Protein AF-A0A914E0F1-F1 (afdb_monomer_lite)

Structure (mmCIF, N/CA/C/O backbone):
data_AF-A0A914E0F1-F1
#
_entry.id   AF-A0A914E0F1-F1
#
loop_
_atom_site.group_PDB
_atom_site.id
_atom_site.type_symbol
_atom_site.label_atom_id
_atom_site.label_alt_id
_atom_site.label_comp_id
_atom_site.label_asym_id
_atom_site.label_entity_id
_atom_site.label_seq_id
_atom_site.pdbx_PDB_ins_code
_atom_site.Cartn_x
_atom_site.Cartn_y
_atom_site.Cartn_z
_atom_site.occupancy
_atom_site.B_iso_or_equiv
_atom_site.auth_seq_id
_atom_site.auth_comp_id
_atom_site.auth_asym_id
_atom_site.auth_atom_id
_atom_site.pdbx_PDB_model_num
ATOM 1 N N . MET A 1 1 ? 21.955 -48.721 -7.964 1.00 49.38 1 MET A N 1
ATOM 2 C CA . MET A 1 1 ? 22.045 -47.583 -7.026 1.00 49.38 1 MET A CA 1
ATOM 3 C C . MET A 1 1 ? 21.190 -46.463 -7.587 1.00 49.38 1 MET A C 1
ATOM 5 O O . MET A 1 1 ? 21.605 -45.785 -8.516 1.00 49.38 1 MET A O 1
ATOM 9 N N . SER A 1 2 ? 19.949 -46.367 -7.118 1.00 47.59 2 SER A N 1
ATOM 10 C CA . SER A 1 2 ? 18.979 -45.385 -7.600 1.00 47.59 2 SER A CA 1
ATOM 11 C C . SER A 1 2 ? 19.226 -44.075 -6.861 1.00 47.59 2 SER A C 1
ATOM 13 O O . SER A 1 2 ? 18.830 -43.936 -5.708 1.00 47.59 2 SER A O 1
ATOM 15 N N . PHE A 1 3 ? 19.929 -43.136 -7.493 1.00 50.47 3 PHE A N 1
ATOM 16 C CA . PHE A 1 3 ? 20.061 -41.780 -6.969 1.00 50.47 3 PHE A CA 1
ATOM 17 C C . PHE A 1 3 ? 18.719 -41.071 -7.159 1.00 50.47 3 PHE A C 1
ATOM 19 O O . PHE A 1 3 ? 18.432 -40.507 -8.213 1.00 50.47 3 PHE A O 1
ATOM 26 N N . SER A 1 4 ? 17.866 -41.154 -6.142 1.00 50.50 4 SER A N 1
ATOM 27 C CA . SER A 1 4 ? 16.683 -40.315 -5.981 1.00 50.50 4 SER A CA 1
ATOM 28 C C . SER A 1 4 ? 17.129 -38.853 -5.923 1.00 50.50 4 SER A C 1
ATOM 30 O O . SER A 1 4 ? 17.480 -38.331 -4.868 1.00 50.50 4 SER A O 1
ATOM 32 N N . SER A 1 5 ? 17.174 -38.215 -7.093 1.00 48.50 5 SER A N 1
ATOM 33 C CA . SER A 1 5 ? 17.550 -36.816 -7.276 1.00 48.50 5 SER A CA 1
ATOM 34 C C . SER A 1 5 ? 16.386 -35.926 -6.839 1.00 48.50 5 SER A C 1
ATOM 36 O O . SER A 1 5 ? 15.587 -35.443 -7.637 1.00 48.50 5 SER A O 1
ATOM 38 N N . SER A 1 6 ? 16.253 -35.751 -5.528 1.00 53.97 6 SER A N 1
ATOM 39 C CA . SER A 1 6 ? 15.213 -34.956 -4.866 1.00 53.97 6 SER A CA 1
ATOM 40 C C . SER A 1 6 ? 15.438 -33.435 -4.953 1.00 53.97 6 SER A C 1
ATOM 42 O O . SER A 1 6 ? 14.813 -32.682 -4.213 1.00 53.97 6 SER A O 1
ATOM 44 N N . TYR A 1 7 ? 16.301 -32.954 -5.855 1.00 53.06 7 TYR A N 1
ATOM 45 C CA . TYR A 1 7 ? 16.659 -31.530 -5.977 1.00 53.06 7 TYR A CA 1
ATOM 46 C C . TYR A 1 7 ? 15.995 -30.803 -7.160 1.00 53.06 7 TYR A C 1
ATOM 48 O O . TYR A 1 7 ? 16.381 -29.685 -7.491 1.00 53.06 7 TYR A O 1
ATOM 56 N N . ALA A 1 8 ? 14.988 -31.392 -7.810 1.00 54.00 8 ALA A N 1
ATOM 57 C CA . ALA A 1 8 ? 14.410 -30.840 -9.041 1.00 54.00 8 ALA A CA 1
ATOM 58 C C . ALA A 1 8 ? 13.395 -29.689 -8.849 1.00 54.00 8 ALA A C 1
ATOM 60 O O . ALA A 1 8 ? 12.747 -29.297 -9.814 1.00 54.00 8 ALA A O 1
ATOM 61 N N . ASN A 1 9 ? 13.214 -29.143 -7.640 1.00 56.94 9 ASN A N 1
ATOM 62 C CA . ASN A 1 9 ? 12.157 -28.149 -7.396 1.00 56.94 9 ASN A CA 1
ATOM 63 C C . ASN A 1 9 ? 12.528 -27.056 -6.379 1.00 56.94 9 ASN A C 1
ATOM 65 O O . ASN A 1 9 ? 11.713 -26.664 -5.546 1.00 56.94 9 ASN A O 1
ATOM 69 N N . LEU A 1 10 ? 13.760 -26.535 -6.432 1.00 56.44 10 LEU A N 1
ATOM 70 C CA . LEU A 1 10 ? 14.022 -25.247 -5.786 1.00 56.44 10 LEU A CA 1
ATOM 71 C C . LEU A 1 10 ? 13.407 -24.132 -6.646 1.00 56.44 10 LEU A C 1
ATOM 73 O O . LEU A 1 10 ? 13.763 -24.040 -7.825 1.00 56.44 10 LEU A O 1
ATOM 77 N N . PRO A 1 11 ? 12.539 -23.264 -6.093 1.00 58.12 11 PRO A N 1
ATOM 78 C CA . PRO A 1 11 ? 12.094 -22.071 -6.796 1.00 58.12 11 PRO A CA 1
ATOM 79 C C . PRO A 1 11 ? 13.323 -21.200 -7.056 1.00 58.12 11 PRO A C 1
ATOM 81 O O . PRO A 1 11 ? 13.878 -20.578 -6.152 1.00 58.12 11 PRO A O 1
ATOM 84 N N . GLN A 1 12 ? 13.800 -21.209 -8.298 1.00 65.62 12 GLN A N 1
ATOM 85 C CA . GLN A 1 12 ? 14.943 -20.406 -8.691 1.00 65.62 12 GLN A CA 1
ATOM 86 C C . GLN A 1 12 ? 14.479 -18.949 -8.797 1.00 65.62 12 GLN A C 1
ATOM 88 O O . GLN A 1 12 ? 13.887 -18.551 -9.801 1.00 65.62 12 GLN A O 1
ATOM 93 N N . SER A 1 13 ? 14.713 -18.153 -7.755 1.00 72.44 13 SER A N 1
ATOM 94 C CA . SER A 1 13 ? 14.487 -16.709 -7.793 1.00 72.44 13 SER A CA 1
ATOM 95 C C . SER A 1 13 ? 15.691 -15.990 -8.411 1.00 72.44 13 SER A C 1
ATOM 97 O O . SER A 1 13 ? 16.841 -16.398 -8.232 1.00 72.44 13 SER A O 1
ATOM 99 N N . VAL A 1 14 ? 15.429 -14.946 -9.200 1.00 76.25 14 VAL A N 1
ATOM 100 C CA . VAL A 1 14 ? 16.475 -14.123 -9.852 1.00 76.25 14 VAL A CA 1
ATOM 101 C C . VAL A 1 14 ? 16.935 -12.993 -8.931 1.00 76.25 14 VAL A C 1
ATOM 103 O O . VAL A 1 14 ? 18.085 -12.568 -8.968 1.00 76.25 14 VAL A O 1
ATOM 106 N N . GLY A 1 15 ? 16.040 -12.521 -8.067 1.00 82.69 15 GLY A N 1
ATOM 107 C CA . GLY A 1 15 ? 16.299 -11.448 -7.120 1.00 82.69 15 GLY A CA 1
ATOM 108 C C . GLY A 1 15 ? 15.015 -10.993 -6.442 1.00 82.69 15 GLY A C 1
ATOM 109 O O . GLY A 1 15 ? 13.969 -11.618 -6.597 1.00 82.69 15 GLY A O 1
ATOM 110 N N . LYS A 1 16 ? 15.092 -9.889 -5.697 1.00 83.62 16 LYS A N 1
ATOM 111 C CA . LYS A 1 16 ? 13.935 -9.277 -5.031 1.00 83.62 16 LYS A CA 1
ATOM 112 C C . LYS A 1 16 ? 13.427 -8.087 -5.830 1.00 83.62 16 LYS A C 1
ATOM 114 O O . LYS A 1 16 ? 14.208 -7.197 -6.169 1.00 83.62 16 LYS A O 1
ATOM 119 N N . CYS A 1 17 ? 12.123 -8.042 -6.077 1.00 84.75 17 CYS A N 1
ATOM 120 C CA . CYS A 1 17 ? 11.485 -6.917 -6.739 1.00 84.75 17 CYS A CA 1
ATOM 121 C C . CYS A 1 17 ? 11.603 -5.663 -5.874 1.00 84.75 17 CYS A C 1
ATOM 123 O O . CYS A 1 17 ? 11.235 -5.673 -4.701 1.00 84.75 17 CYS A O 1
ATOM 125 N N . LYS A 1 18 ? 12.074 -4.552 -6.444 1.00 81.94 18 LYS A N 1
ATOM 126 C CA . LYS A 1 18 ? 12.178 -3.287 -5.696 1.00 81.94 18 LYS A CA 1
ATOM 127 C C . LYS A 1 18 ? 10.840 -2.584 -5.464 1.00 81.94 18 LYS A C 1
ATOM 129 O O . LYS A 1 18 ? 10.772 -1.751 -4.572 1.00 81.94 18 LYS A O 1
ATOM 134 N N . VAL A 1 19 ? 9.790 -2.929 -6.207 1.00 81.69 19 VAL A N 1
ATOM 135 C CA . VAL A 1 19 ? 8.445 -2.366 -5.996 1.00 81.69 19 VAL A CA 1
ATOM 136 C C . VAL A 1 19 ? 7.757 -3.072 -4.833 1.00 81.69 19 VAL A C 1
ATOM 138 O O . VAL A 1 19 ? 7.364 -2.436 -3.861 1.00 81.69 19 VAL A O 1
ATOM 141 N N . CYS A 1 20 ? 7.639 -4.400 -4.904 1.00 77.38 20 CYS A N 1
ATOM 142 C CA . CYS A 1 20 ? 6.856 -5.172 -3.941 1.00 77.38 20 CYS A CA 1
ATOM 143 C C . CYS A 1 20 ? 7.700 -5.801 -2.813 1.00 77.38 20 CYS A C 1
ATOM 145 O O . CYS A 1 20 ? 7.173 -6.103 -1.743 1.00 77.38 20 CYS A O 1
ATOM 147 N N . GLY A 1 21 ? 9.012 -5.955 -3.014 1.00 77.25 21 GLY A N 1
ATOM 148 C CA . GLY A 1 21 ? 9.944 -6.565 -2.059 1.00 77.25 21 GLY A CA 1
ATOM 149 C C . GLY A 1 21 ? 9.999 -8.096 -2.091 1.00 77.25 21 GLY A C 1
ATOM 150 O O . GLY A 1 21 ? 10.814 -8.677 -1.374 1.00 77.25 21 GLY A O 1
ATOM 151 N N . GLU A 1 22 ? 9.161 -8.749 -2.899 1.00 81.81 22 GLU A N 1
ATOM 152 C CA . GLU A 1 22 ? 9.091 -10.210 -3.004 1.00 81.81 22 GLU A CA 1
ATOM 153 C C . GLU A 1 22 ? 10.140 -10.781 -3.953 1.00 81.81 22 GLU A C 1
ATOM 155 O O . GLU A 1 22 ? 10.647 -10.100 -4.848 1.00 81.81 22 GLU A O 1
ATOM 160 N N . ASP A 1 23 ? 10.446 -12.059 -3.758 1.00 84.94 23 ASP A N 1
ATOM 161 C CA . ASP A 1 23 ? 11.321 -12.814 -4.639 1.00 84.94 23 ASP A CA 1
ATOM 162 C C . ASP A 1 23 ? 10.664 -12.990 -6.019 1.00 84.94 23 ASP A C 1
ATOM 164 O O . ASP A 1 23 ? 9.496 -13.361 -6.154 1.00 84.94 23 ASP A O 1
ATOM 168 N N . VAL A 1 24 ? 11.421 -12.667 -7.062 1.00 83.69 24 VAL A N 1
ATOM 169 C CA . VAL A 1 24 ? 10.982 -12.739 -8.452 1.00 83.69 24 VAL A CA 1
ATOM 170 C C . VAL A 1 24 ? 11.325 -14.127 -8.989 1.00 83.69 24 VAL A C 1
ATOM 172 O O . VAL A 1 24 ? 12.518 -14.452 -9.070 1.00 83.69 24 VAL A O 1
ATOM 175 N N . PRO A 1 25 ? 10.328 -14.964 -9.327 1.00 81.25 25 PRO A N 1
ATOM 176 C CA . PRO A 1 25 ? 10.587 -16.267 -9.922 1.00 81.25 25 PRO A CA 1
ATOM 177 C C . PRO A 1 25 ? 11.184 -16.096 -11.324 1.00 81.25 25 PRO A C 1
ATOM 179 O O . PRO A 1 25 ? 10.808 -15.175 -12.053 1.00 81.25 25 PRO A O 1
ATOM 182 N N . ARG A 1 26 ? 12.098 -16.994 -11.714 1.00 73.62 26 ARG A N 1
ATOM 183 C CA . ARG A 1 26 ? 12.628 -17.045 -13.087 1.00 73.62 26 ARG A CA 1
ATOM 184 C C . ARG A 1 26 ? 11.486 -17.151 -14.096 1.00 73.62 26 ARG A C 1
ATOM 186 O O . ARG A 1 26 ? 10.694 -18.086 -14.021 1.00 73.62 26 ARG A O 1
ATOM 193 N N . GLY A 1 27 ? 11.421 -16.199 -15.027 1.00 77.19 27 GLY A N 1
ATOM 194 C CA . GLY A 1 27 ? 10.411 -16.141 -16.089 1.00 77.19 27 GLY A CA 1
ATOM 195 C C . GLY A 1 27 ? 9.354 -15.047 -15.908 1.00 77.19 27 GLY A C 1
ATOM 196 O O . GLY A 1 27 ? 8.753 -14.631 -16.895 1.00 77.19 27 GLY A O 1
ATOM 197 N N . GLU A 1 28 ? 9.155 -14.528 -14.690 1.00 77.06 28 GLU A N 1
ATOM 198 C CA . GLU A 1 28 ? 8.357 -13.308 -14.455 1.00 77.0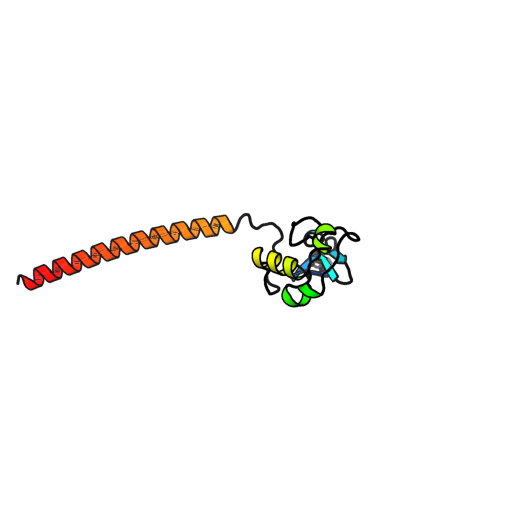6 28 GLU A CA 1
ATOM 199 C C . GLU A 1 28 ? 9.240 -12.086 -14.146 1.00 77.06 28 GLU A C 1
ATOM 201 O O . GLU A 1 28 ? 8.725 -11.017 -13.795 1.00 77.06 28 GLU A O 1
ATOM 206 N N . ASP A 1 29 ? 10.561 -12.235 -14.272 1.00 82.06 29 ASP A N 1
ATOM 207 C CA . ASP A 1 29 ? 11.528 -11.174 -14.061 1.00 82.06 29 ASP A CA 1
ATOM 208 C C . ASP A 1 29 ? 11.629 -10.239 -15.261 1.00 82.06 29 ASP A C 1
ATOM 210 O O . ASP A 1 29 ? 11.816 -10.634 -16.408 1.00 82.06 29 ASP A O 1
ATOM 214 N N . MET A 1 30 ? 11.507 -8.951 -14.969 1.00 83.88 30 MET A N 1
ATOM 215 C CA . MET A 1 30 ? 11.755 -7.872 -15.903 1.00 83.88 30 MET A CA 1
ATOM 216 C C . MET A 1 30 ? 12.854 -6.997 -15.315 1.00 83.88 30 MET A C 1
ATOM 218 O O . MET A 1 30 ? 12.768 -6.559 -14.168 1.00 83.88 30 MET A O 1
ATOM 222 N N . THR A 1 31 ? 13.897 -6.741 -16.099 1.00 83.88 31 THR A N 1
ATOM 223 C CA . THR A 1 31 ? 14.966 -5.825 -15.699 1.00 83.88 31 THR A CA 1
ATOM 224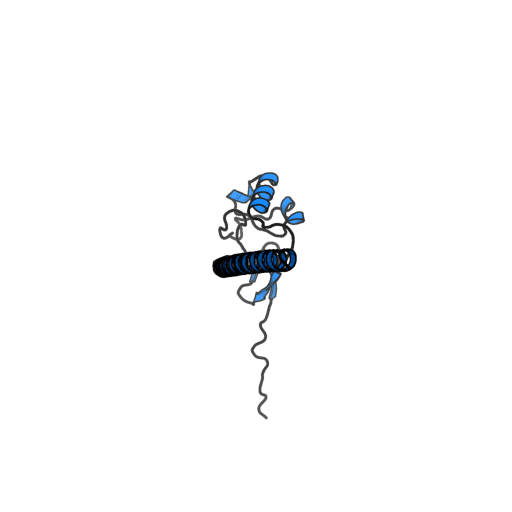 C C . THR A 1 31 ? 14.767 -4.496 -16.410 1.00 83.88 31 THR A C 1
ATOM 226 O O . THR A 1 31 ? 14.921 -4.411 -17.626 1.00 83.88 31 THR A O 1
ATOM 229 N N . VAL A 1 32 ? 14.424 -3.457 -15.650 1.00 81.75 32 VAL A N 1
ATOM 230 C CA . VAL A 1 32 ? 14.242 -2.089 -16.153 1.00 81.75 32 VAL A CA 1
ATOM 231 C C . VAL A 1 32 ? 15.183 -1.176 -15.383 1.00 81.75 32 VAL A C 1
ATOM 233 O O . VAL A 1 32 ? 15.171 -1.178 -14.157 1.00 81.75 32 VAL A O 1
ATOM 236 N N . ASP A 1 33 ? 16.018 -0.413 -16.093 1.00 77.94 33 ASP A N 1
ATOM 237 C CA . ASP A 1 33 ? 16.956 0.547 -15.485 1.00 77.94 33 ASP A CA 1
ATOM 238 C C . ASP A 1 33 ? 17.855 -0.086 -14.395 1.00 77.94 33 ASP A C 1
ATOM 240 O O . ASP A 1 33 ? 18.046 0.450 -13.306 1.00 77.94 33 ASP A O 1
ATOM 244 N N . ARG A 1 34 ? 18.379 -1.291 -14.687 1.00 82.81 34 ARG A N 1
ATOM 245 C CA . ARG A 1 34 ? 19.211 -2.126 -13.786 1.00 82.81 34 ARG A CA 1
ATOM 246 C C . ARG A 1 34 ? 18.500 -2.621 -12.521 1.00 82.81 34 ARG A C 1
ATOM 248 O O . ARG A 1 34 ? 19.152 -3.121 -11.606 1.00 82.81 34 ARG A O 1
ATOM 255 N N . ILE A 1 35 ? 17.177 -2.514 -12.470 1.00 83.81 35 ILE A N 1
ATOM 256 C CA . ILE A 1 35 ? 16.359 -2.975 -11.355 1.00 83.81 35 ILE A CA 1
ATOM 257 C C . ILE A 1 35 ? 15.510 -4.161 -11.806 1.00 83.81 35 ILE A C 1
ATOM 259 O O . ILE A 1 35 ? 14.777 -4.075 -12.790 1.00 83.81 35 ILE A O 1
ATOM 263 N N . THR A 1 36 ? 15.582 -5.261 -11.058 1.00 85.25 36 THR A N 1
ATOM 264 C CA . THR A 1 36 ? 14.718 -6.428 -11.261 1.00 85.25 36 THR A CA 1
ATOM 265 C C . THR A 1 36 ? 13.364 -6.191 -10.602 1.00 85.25 36 THR A C 1
ATOM 267 O O . THR A 1 36 ? 13.280 -5.863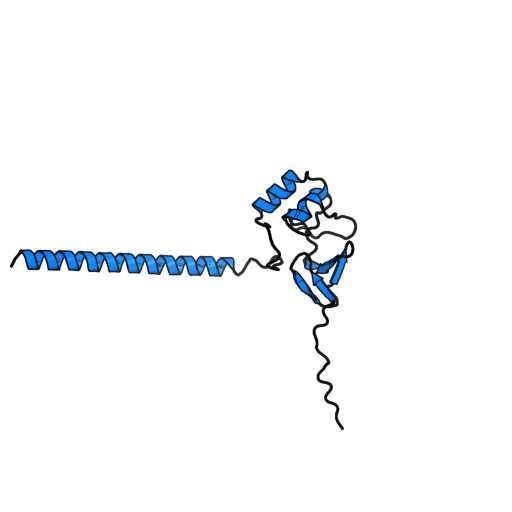 -9.414 1.00 85.25 36 THR A O 1
ATOM 270 N N . ILE A 1 37 ? 12.295 -6.364 -11.370 1.00 87.25 37 ILE A N 1
ATOM 271 C CA . ILE A 1 37 ? 10.905 -6.244 -10.930 1.00 87.25 37 ILE A CA 1
ATOM 272 C C . ILE A 1 37 ? 10.057 -7.353 -11.548 1.00 87.25 37 ILE A C 1
ATOM 274 O O . ILE A 1 37 ? 10.434 -7.930 -12.564 1.00 87.25 37 ILE A O 1
ATOM 278 N N . HIS A 1 38 ? 8.891 -7.639 -10.967 1.00 86.25 38 HIS A N 1
ATOM 279 C CA . HIS A 1 38 ? 7.908 -8.477 -11.648 1.00 86.25 38 HIS A CA 1
ATOM 280 C C . HIS A 1 38 ? 7.295 -7.720 -12.826 1.00 86.25 38 HIS A C 1
ATOM 282 O O . HIS A 1 38 ? 6.978 -6.533 -12.709 1.00 86.25 38 HIS A O 1
ATOM 288 N N . THR A 1 39 ? 7.002 -8.432 -13.912 1.00 83.44 39 THR A N 1
ATOM 289 C CA . THR A 1 39 ? 6.211 -7.908 -15.045 1.00 83.44 39 THR A CA 1
ATOM 290 C C . THR A 1 39 ? 4.867 -7.310 -14.599 1.00 83.44 39 THR A C 1
ATOM 292 O O . THR A 1 39 ? 4.405 -6.315 -15.152 1.00 83.44 39 THR A O 1
ATOM 295 N N . LYS A 1 40 ? 4.257 -7.881 -13.551 1.00 83.75 40 LYS A N 1
ATOM 296 C CA . LYS A 1 40 ? 2.986 -7.433 -12.953 1.00 83.75 40 LYS A CA 1
ATOM 297 C C . LYS A 1 40 ? 3.124 -6.169 -12.099 1.00 83.75 40 LYS A C 1
ATOM 299 O O . LYS A 1 40 ? 2.158 -5.428 -11.959 1.00 83.75 40 LYS A O 1
ATOM 304 N N . CYS A 1 41 ? 4.303 -5.920 -11.529 1.00 83.00 41 CYS A N 1
ATOM 305 C CA . CYS A 1 41 ? 4.563 -4.757 -10.676 1.00 83.00 41 CYS A CA 1
ATOM 306 C C . CYS A 1 41 ? 4.924 -3.501 -11.477 1.00 83.00 41 CYS A C 1
ATOM 308 O O . CYS A 1 41 ? 5.042 -2.420 -10.904 1.00 83.00 41 CYS A O 1
ATOM 310 N N . PHE A 1 42 ? 5.093 -3.630 -12.792 1.00 87.56 42 PHE A N 1
ATOM 311 C CA . PHE A 1 42 ? 5.421 -2.528 -13.682 1.00 87.56 42 PHE A CA 1
ATOM 312 C C . PHE A 1 42 ? 4.171 -1.730 -14.082 1.00 87.56 42 PHE A C 1
ATOM 314 O O . PHE A 1 42 ? 3.708 -1.748 -15.224 1.00 87.56 42 PHE A O 1
ATOM 321 N N . ILE A 1 43 ? 3.596 -1.047 -13.097 1.00 88.44 43 ILE A N 1
ATOM 322 C CA . ILE A 1 43 ? 2.365 -0.265 -13.222 1.00 88.44 43 ILE A CA 1
ATOM 323 C C . ILE A 1 43 ? 2.577 1.159 -12.712 1.00 88.44 43 ILE A C 1
ATOM 325 O O . ILE A 1 43 ? 3.396 1.402 -11.824 1.00 88.44 43 ILE A O 1
ATOM 329 N N . CYS A 1 44 ? 1.820 2.103 -13.264 1.00 87.62 44 CYS A N 1
ATOM 330 C CA . CYS A 1 44 ? 1.816 3.475 -12.784 1.00 87.62 44 CYS A CA 1
ATOM 331 C C . CYS A 1 44 ? 1.060 3.569 -11.452 1.00 87.62 44 CYS A C 1
ATOM 333 O O . CYS A 1 44 ? -0.093 3.152 -11.399 1.00 87.62 44 CYS A O 1
ATOM 335 N N . PRO A 1 45 ? 1.624 4.165 -10.389 1.00 82.94 45 PRO A N 1
ATOM 336 C CA . PRO A 1 45 ? 0.927 4.272 -9.108 1.00 82.94 45 PRO A CA 1
ATOM 337 C C . PRO A 1 45 ? -0.312 5.178 -9.172 1.00 82.94 45 PRO A C 1
ATOM 339 O O . PRO A 1 45 ? -1.237 4.998 -8.393 1.00 82.94 45 PRO A O 1
ATOM 342 N N . ILE A 1 46 ? -0.346 6.139 -10.103 1.00 84.69 46 ILE A N 1
ATOM 343 C CA . ILE A 1 46 ? -1.404 7.155 -10.173 1.00 84.69 46 ILE A CA 1
ATOM 344 C C . ILE A 1 46 ? -2.627 6.647 -10.944 1.00 84.69 46 ILE A C 1
ATOM 346 O O . ILE A 1 46 ? -3.746 6.774 -10.462 1.00 84.69 46 ILE A O 1
ATOM 350 N N . CYS A 1 47 ? -2.427 6.077 -12.136 1.00 86.38 47 CYS A N 1
ATOM 351 C CA . CYS A 1 47 ? -3.525 5.574 -12.971 1.00 86.38 47 CYS A CA 1
ATOM 352 C C . CYS A 1 47 ? -3.658 4.050 -12.980 1.00 86.38 47 CYS A C 1
ATOM 354 O O . CYS A 1 47 ? -4.556 3.531 -13.633 1.00 86.38 47 CYS A O 1
ATOM 356 N N . GLN A 1 48 ? -2.747 3.329 -12.319 1.00 82.25 48 GLN A N 1
ATOM 357 C CA . GLN A 1 48 ? -2.688 1.860 -12.298 1.00 82.25 48 GLN A CA 1
ATOM 358 C C . GLN A 1 48 ? -2.555 1.207 -13.686 1.00 82.25 48 GLN A C 1
ATOM 360 O O . GLN A 1 48 ? -2.647 -0.013 -13.817 1.00 82.25 48 GLN A O 1
ATOM 365 N N . ALA A 1 49 ? -2.277 1.997 -14.727 1.00 84.69 49 ALA A N 1
ATOM 366 C CA . ALA A 1 49 ? -2.017 1.494 -16.066 1.00 84.69 49 ALA A CA 1
ATOM 367 C C . ALA A 1 49 ? -0.672 0.760 -16.115 1.00 84.69 49 ALA A C 1
ATOM 369 O O . ALA A 1 49 ? 0.295 1.167 -15.463 1.00 84.69 49 ALA A O 1
ATOM 370 N N . LYS A 1 50 ? -0.595 -0.302 -16.923 1.00 84.19 50 LYS A N 1
ATOM 371 C CA . LYS A 1 50 ? 0.667 -1.003 -17.187 1.00 84.19 50 LYS A CA 1
ATOM 372 C C . LYS A 1 50 ? 1.626 -0.065 -17.907 1.00 84.19 50 LYS A C 1
ATOM 374 O O . LYS A 1 50 ? 1.282 0.519 -18.933 1.00 84.19 50 LYS A O 1
ATOM 379 N N . CYS A 1 51 ? 2.822 0.075 -17.356 1.00 84.06 51 CYS A N 1
ATOM 380 C CA . CYS A 1 51 ? 3.895 0.802 -18.008 1.00 84.06 51 CYS A CA 1
ATOM 381 C C . CYS A 1 51 ? 4.510 -0.089 -19.094 1.00 84.06 51 CYS A C 1
ATOM 383 O O . CYS A 1 51 ? 4.547 -1.311 -18.964 1.00 84.06 51 CYS A O 1
ATOM 385 N N . PHE A 1 52 ? 4.998 0.520 -20.171 1.00 82.06 52 PHE A N 1
ATOM 386 C CA . PHE A 1 52 ? 5.743 -0.181 -21.214 1.00 82.06 52 PHE A CA 1
ATOM 387 C C . PHE A 1 52 ? 7.185 0.299 -21.215 1.00 82.06 52 PHE A C 1
ATOM 389 O O . PHE A 1 52 ? 7.449 1.494 -21.057 1.00 82.06 52 PHE A O 1
ATOM 396 N N . VAL A 1 53 ? 8.115 -0.638 -21.400 1.00 80.81 53 VAL A N 1
ATOM 397 C CA . VAL A 1 53 ? 9.543 -0.332 -21.481 1.00 80.81 53 VAL A CA 1
ATOM 398 C C . VAL A 1 53 ? 9.749 0.628 -22.656 1.00 80.81 53 VAL A C 1
ATOM 400 O O . VAL A 1 53 ? 9.397 0.307 -23.786 1.00 80.81 53 VAL A O 1
ATOM 403 N N . GLY A 1 54 ? 10.250 1.832 -22.370 1.00 80.44 54 GLY A N 1
ATOM 404 C CA . GLY A 1 54 ? 10.434 2.907 -23.354 1.00 80.44 54 GLY A CA 1
ATOM 405 C C . GLY A 1 54 ? 9.383 4.029 -23.328 1.00 80.44 54 GLY A C 1
ATOM 406 O O . GLY A 1 54 ? 9.663 5.104 -23.842 1.00 80.44 54 GLY A O 1
ATOM 407 N N . SER A 1 55 ? 8.220 3.841 -22.688 1.00 81.44 55 SER A N 1
ATOM 408 C CA . SER A 1 55 ? 7.171 4.880 -22.540 1.00 81.44 55 SER A CA 1
ATOM 409 C C . SER A 1 55 ? 6.874 5.229 -21.073 1.00 81.44 55 SER A C 1
ATOM 411 O O . SER A 1 55 ? 5.826 5.767 -20.708 1.00 81.44 55 SER A O 1
ATOM 413 N N . CYS A 1 56 ? 7.811 4.899 -20.193 1.00 83.88 56 CYS A N 1
ATOM 414 C CA . CYS A 1 56 ? 7.724 5.187 -18.774 1.00 83.88 56 CYS A CA 1
ATOM 415 C C . CY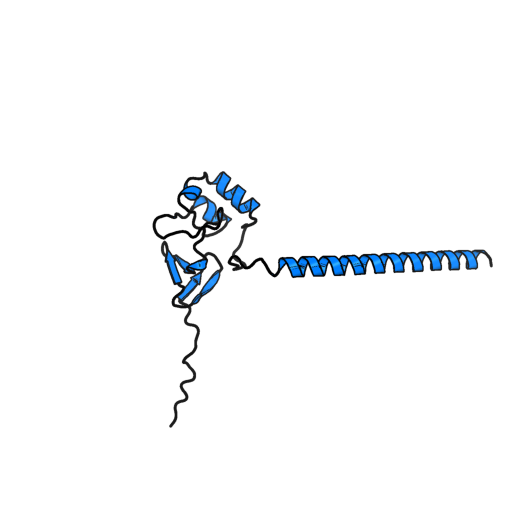S A 1 56 ? 9.043 5.748 -18.265 1.00 83.88 56 CYS A C 1
ATOM 417 O O . CYS A 1 56 ? 10.114 5.391 -18.762 1.00 83.88 56 CYS A O 1
ATOM 419 N N . ALA A 1 57 ? 8.965 6.554 -17.216 1.00 84.00 57 ALA A N 1
ATOM 420 C CA . ALA A 1 57 ? 10.143 7.059 -16.535 1.00 84.00 57 ALA A CA 1
ATOM 421 C C . ALA A 1 57 ? 9.999 6.943 -15.024 1.00 84.00 57 ALA A C 1
ATOM 423 O O . ALA A 1 57 ? 8.896 6.884 -14.470 1.00 84.00 57 ALA A O 1
ATOM 424 N N . ARG A 1 58 ? 11.157 6.921 -14.371 1.00 85.19 58 ARG A N 1
ATOM 425 C CA . ARG A 1 58 ? 11.294 6.984 -12.923 1.00 85.19 58 ARG A CA 1
ATOM 426 C C . ARG A 1 58 ? 11.525 8.434 -12.514 1.00 85.19 58 ARG A C 1
ATOM 428 O O . ARG A 1 58 ? 12.294 9.144 -13.156 1.00 85.19 58 ARG A O 1
ATOM 435 N N . ASP A 1 59 ? 10.860 8.861 -11.448 1.00 81.94 59 ASP A N 1
ATOM 436 C CA . ASP A 1 59 ? 11.041 10.197 -10.880 1.00 81.94 59 ASP A CA 1
ATOM 437 C C . ASP A 1 59 ? 11.929 10.116 -9.635 1.00 81.94 59 ASP A C 1
ATOM 439 O O . ASP A 1 59 ? 11.511 9.614 -8.587 1.00 81.94 59 ASP A O 1
ATOM 443 N N . GLN A 1 60 ? 13.159 10.615 -9.756 1.00 79.06 60 GLN A N 1
ATOM 444 C CA . GLN A 1 60 ? 14.153 10.566 -8.684 1.00 79.06 60 GLN A CA 1
ATOM 445 C C . GLN A 1 60 ? 13.766 11.445 -7.479 1.00 79.06 60 GLN A C 1
ATOM 447 O O . GLN A 1 60 ? 14.143 11.149 -6.345 1.00 79.06 60 GLN A O 1
ATOM 452 N N . GLY A 1 61 ? 12.977 12.506 -7.694 1.00 77.44 61 GLY A N 1
ATOM 453 C CA . GLY A 1 61 ? 12.527 13.397 -6.623 1.00 77.44 61 GLY A CA 1
ATOM 454 C C . GLY A 1 61 ? 11.525 12.725 -5.683 1.00 77.44 61 GLY A C 1
ATOM 455 O O . GLY A 1 61 ? 11.495 13.006 -4.483 1.00 77.44 61 GLY A O 1
ATOM 456 N N . VAL A 1 62 ? 10.733 11.796 -6.218 1.00 78.06 62 VAL A N 1
ATOM 457 C CA . VAL A 1 62 ? 9.744 11.026 -5.455 1.00 78.06 62 VAL A CA 1
ATOM 458 C C . VAL A 1 62 ? 10.351 9.747 -4.867 1.00 78.06 62 VAL A C 1
ATOM 460 O O . VAL A 1 62 ? 9.958 9.322 -3.774 1.00 78.06 62 VAL A O 1
ATOM 463 N N . GLU A 1 63 ? 11.349 9.178 -5.549 1.00 79.88 63 GLU A N 1
ATOM 464 C CA . GLU A 1 63 ? 12.030 7.938 -5.164 1.00 79.88 63 GLU A CA 1
ATOM 465 C C . GLU A 1 63 ? 12.550 7.970 -3.723 1.00 79.88 63 GLU A C 1
ATOM 467 O O . GLU A 1 63 ? 12.300 7.044 -2.952 1.00 79.88 63 GLU A O 1
ATOM 472 N N . SER A 1 64 ? 13.167 9.081 -3.315 1.00 75.44 64 SER A N 1
ATOM 473 C CA . SER A 1 64 ? 13.739 9.246 -1.972 1.00 75.44 64 SER A CA 1
ATOM 474 C C . SER A 1 64 ? 12.720 9.142 -0.829 1.00 75.44 64 SER A C 1
ATOM 476 O O . SER A 1 64 ? 13.097 8.830 0.298 1.00 75.44 64 SER A O 1
ATOM 478 N N . ARG A 1 65 ? 11.432 9.430 -1.075 1.00 75.38 65 ARG A N 1
ATOM 479 C CA . ARG A 1 65 ? 10.388 9.434 -0.028 1.00 75.38 65 ARG A CA 1
ATOM 480 C C . ARG A 1 65 ? 9.440 8.244 -0.098 1.00 75.38 65 ARG A C 1
ATOM 482 O O . ARG A 1 65 ? 8.960 7.804 0.947 1.00 75.38 65 ARG A O 1
ATOM 489 N N . TYR A 1 66 ? 9.146 7.761 -1.302 1.00 74.81 66 TYR A N 1
ATOM 490 C CA . TYR A 1 66 ? 8.105 6.757 -1.535 1.00 74.81 66 TYR A CA 1
ATOM 491 C C . TYR A 1 66 ? 8.657 5.433 -2.080 1.00 74.81 66 TYR A C 1
ATOM 493 O O . TYR A 1 66 ? 7.987 4.412 -1.951 1.00 74.81 66 TYR A O 1
ATOM 501 N N . GLY A 1 67 ? 9.886 5.416 -2.600 1.00 79.62 67 GLY A N 1
ATOM 502 C CA . GLY A 1 67 ? 10.504 4.245 -3.215 1.00 79.62 67 GLY A CA 1
ATOM 503 C C . GLY A 1 67 ? 10.427 4.253 -4.741 1.00 79.62 67 GLY A C 1
ATOM 504 O O . GLY A 1 67 ? 10.009 5.228 -5.368 1.00 79.62 67 GLY A O 1
ATOM 505 N N . VAL A 1 68 ? 10.873 3.154 -5.347 1.00 82.56 68 VAL A N 1
ATOM 506 C CA . VAL A 1 68 ? 11.004 3.037 -6.803 1.00 82.56 68 VAL A CA 1
ATOM 507 C C . VAL A 1 68 ? 9.633 2.808 -7.436 1.00 82.56 68 VAL A C 1
ATOM 509 O O . VAL A 1 68 ? 9.074 1.717 -7.336 1.00 82.56 68 VAL A O 1
ATOM 512 N N . TYR A 1 69 ? 9.120 3.825 -8.128 1.00 83.69 69 TYR A N 1
ATOM 513 C CA . TYR A 1 69 ? 7.901 3.734 -8.929 1.00 83.69 69 TYR A CA 1
ATOM 514 C C . TYR A 1 69 ? 8.133 4.246 -10.349 1.00 83.69 69 TYR A C 1
ATOM 516 O O . TYR A 1 69 ? 8.905 5.181 -10.575 1.00 83.69 69 TYR A O 1
ATOM 524 N N . TRP A 1 70 ? 7.417 3.643 -11.297 1.00 87.00 70 TRP A N 1
ATOM 525 C CA . TRP A 1 70 ? 7.404 4.056 -12.697 1.00 87.00 70 TRP A CA 1
ATOM 526 C C . TRP A 1 70 ? 6.119 4.801 -13.012 1.00 87.00 70 TRP A C 1
ATOM 528 O O . TRP A 1 70 ? 5.041 4.393 -12.595 1.00 87.00 70 TRP A O 1
ATOM 538 N N . TYR A 1 71 ? 6.225 5.877 -13.782 1.00 87.50 71 TYR A N 1
ATOM 539 C CA . TYR A 1 71 ? 5.082 6.656 -14.244 1.00 87.50 71 TYR A CA 1
ATOM 540 C C . TYR A 1 71 ? 4.905 6.460 -15.746 1.00 87.50 71 TYR A C 1
ATOM 542 O O . TYR A 1 71 ? 5.893 6.395 -16.479 1.00 87.50 71 TYR A O 1
ATOM 550 N N . CYS A 1 72 ? 3.655 6.372 -16.206 1.00 89.06 72 CYS A N 1
ATOM 551 C CA . CYS A 1 72 ? 3.359 6.401 -17.638 1.00 89.06 72 CYS A CA 1
ATOM 552 C C . CYS A 1 72 ? 3.684 7.785 -18.225 1.00 89.06 72 CYS A C 1
ATOM 554 O O . CYS A 1 72 ? 3.781 8.757 -17.476 1.00 89.06 72 CYS A O 1
ATOM 556 N N . GLY A 1 73 ? 3.819 7.895 -19.550 1.00 84.75 73 GLY A N 1
ATOM 557 C CA . GLY A 1 73 ? 4.188 9.152 -20.219 1.00 84.75 73 GLY A CA 1
ATOM 558 C C . GLY A 1 73 ? 3.322 10.366 -19.848 1.00 84.75 73 GLY A C 1
ATOM 559 O O . GLY A 1 73 ? 3.844 11.463 -19.682 1.00 84.75 73 GLY A O 1
ATOM 560 N N . GLU A 1 74 ? 2.024 10.170 -19.616 1.00 85.00 74 GLU A N 1
ATOM 561 C CA . GLU A 1 74 ? 1.118 11.243 -19.186 1.00 85.00 74 GLU A CA 1
ATOM 562 C C . GLU A 1 74 ? 1.393 11.689 -17.740 1.00 85.00 74 GLU A C 1
ATOM 564 O O . GLU A 1 74 ? 1.510 12.877 -17.445 1.00 85.00 74 GLU A O 1
ATOM 569 N N . HIS A 1 75 ? 1.589 10.728 -16.832 1.00 84.94 75 HIS A N 1
ATOM 570 C CA . HIS A 1 75 ? 1.863 11.005 -15.422 1.00 84.94 75 HIS A CA 1
ATOM 571 C C . HIS A 1 75 ? 3.323 11.372 -15.134 1.00 84.94 75 HIS A C 1
ATOM 573 O O . HIS A 1 75 ? 3.625 11.907 -14.069 1.00 84.94 75 HIS A O 1
ATOM 579 N N . MET A 1 76 ? 4.227 11.122 -16.079 1.00 84.38 76 MET A N 1
ATOM 580 C CA . MET A 1 76 ? 5.631 11.516 -16.024 1.00 84.38 76 MET A CA 1
ATOM 581 C C . MET A 1 76 ? 5.792 13.039 -16.042 1.00 84.38 76 MET A C 1
ATOM 583 O O . MET A 1 76 ? 6.657 13.555 -15.335 1.00 84.38 76 MET A O 1
ATOM 587 N N . LEU A 1 77 ? 4.954 13.749 -16.799 1.00 84.31 77 LEU A N 1
ATOM 588 C CA . LEU A 1 77 ? 5.039 15.202 -16.972 1.00 84.31 77 LEU A CA 1
ATOM 589 C C . LEU A 1 77 ? 4.449 15.995 -15.800 1.00 84.31 77 LEU A C 1
ATOM 591 O O . LEU A 1 77 ? 4.641 17.208 -15.725 1.00 84.31 77 LEU A O 1
ATOM 595 N N . LEU A 1 78 ? 3.748 15.337 -14.869 1.00 84.88 78 LEU A N 1
ATOM 596 C CA . LEU A 1 78 ? 3.227 16.030 -13.695 1.00 84.88 78 LEU A CA 1
ATOM 597 C C . LEU A 1 78 ? 4.381 16.566 -12.833 1.00 84.88 78 LEU A C 1
ATOM 599 O O . LEU A 1 78 ? 5.387 15.875 -12.635 1.00 84.88 78 LEU A O 1
ATOM 603 N N . PRO A 1 79 ? 4.228 17.765 -12.252 1.00 84.00 79 PRO A N 1
ATOM 604 C CA . PRO A 1 79 ? 5.219 18.290 -11.331 1.00 84.00 79 PRO A CA 1
ATOM 605 C C . PRO A 1 79 ? 5.323 17.390 -10.085 1.00 84.00 79 PRO A C 1
ATOM 607 O O . PRO A 1 79 ? 4.321 16.806 -9.649 1.00 84.00 79 PRO A O 1
ATOM 610 N N . PRO A 1 80 ? 6.511 17.302 -9.460 1.00 79.19 80 PRO A N 1
ATOM 611 C CA . PRO A 1 80 ? 6.761 16.394 -8.340 1.00 79.19 80 PRO A CA 1
ATOM 612 C C . PRO A 1 80 ? 5.817 16.638 -7.156 1.00 79.19 80 PRO A C 1
ATOM 614 O O . PRO A 1 80 ? 5.397 15.682 -6.512 1.00 79.19 80 PRO A O 1
ATOM 617 N N . GLY A 1 81 ? 5.396 17.887 -6.918 1.00 82.06 81 GLY A N 1
ATOM 618 C CA . GLY A 1 81 ? 4.417 18.216 -5.875 1.00 82.06 81 GLY A CA 1
ATOM 619 C C . GLY A 1 81 ? 3.087 17.475 -6.053 1.00 82.06 81 GLY A C 1
ATOM 620 O O . GLY A 1 81 ? 2.638 16.794 -5.134 1.00 82.06 81 GLY A O 1
ATOM 621 N N . GLN A 1 82 ? 2.509 17.505 -7.259 1.00 84.56 82 GLN A N 1
ATOM 622 C CA . GLN A 1 82 ? 1.250 16.808 -7.548 1.00 84.56 82 GLN A CA 1
ATOM 623 C C . GLN A 1 82 ? 1.401 15.287 -7.479 1.00 84.56 82 GLN A C 1
ATOM 625 O O . GLN A 1 82 ? 0.502 14.605 -6.991 1.00 84.56 82 GLN A O 1
ATOM 630 N N . LYS A 1 83 ? 2.546 14.750 -7.924 1.00 84.81 83 LYS A N 1
ATOM 631 C CA . LYS A 1 83 ? 2.846 13.317 -7.791 1.00 84.81 83 LYS A CA 1
ATOM 632 C C . LYS A 1 83 ? 2.853 12.902 -6.325 1.00 84.81 83 LYS A C 1
ATOM 634 O O . LYS A 1 83 ? 2.214 11.916 -5.971 1.00 84.81 83 LYS A O 1
ATOM 639 N N . THR A 1 84 ? 3.525 13.671 -5.465 1.00 83.00 84 THR A N 1
ATOM 640 C CA . THR A 1 84 ? 3.579 13.365 -4.032 1.00 83.00 84 THR A CA 1
ATOM 641 C C . THR A 1 84 ? 2.225 13.497 -3.344 1.00 83.00 84 THR A C 1
ATOM 643 O O . THR A 1 84 ? 1.906 12.634 -2.534 1.00 83.00 84 THR A O 1
ATOM 646 N N . SER A 1 85 ? 1.411 14.501 -3.694 1.00 83.25 85 SER A N 1
ATOM 647 C CA . SER A 1 85 ? 0.048 14.643 -3.166 1.00 83.25 85 SER A CA 1
ATOM 648 C C . SER A 1 85 ? -0.825 13.455 -3.553 1.00 83.25 85 SER A C 1
ATOM 650 O O . SER A 1 85 ? -1.404 12.829 -2.674 1.00 83.25 85 SER A O 1
ATOM 652 N N . LYS A 1 86 ? -0.834 13.062 -4.834 1.00 84.25 86 LYS A N 1
ATOM 653 C CA . LYS A 1 86 ? -1.602 11.896 -5.294 1.00 84.25 86 LYS A CA 1
ATOM 654 C C . LYS A 1 86 ? -1.127 10.597 -4.646 1.00 84.25 86 LYS A C 1
ATOM 656 O O . LYS A 1 86 ? -1.938 9.778 -4.242 1.00 84.25 86 LYS A O 1
ATOM 661 N N . LEU A 1 87 ? 0.183 10.402 -4.498 1.00 81.75 87 LEU A N 1
ATOM 662 C CA . LEU A 1 87 ? 0.724 9.233 -3.793 1.00 81.75 87 LEU A CA 1
ATOM 663 C C . LEU A 1 87 ? 0.334 9.206 -2.314 1.00 81.75 87 LEU A C 1
ATOM 665 O O . LEU A 1 87 ? 0.091 8.134 -1.763 1.00 81.75 87 LEU A O 1
ATOM 669 N N . GLN A 1 88 ? 0.282 10.373 -1.675 1.00 82.12 88 GLN A N 1
ATOM 670 C CA . GLN A 1 88 ? -0.149 10.510 -0.291 1.00 82.12 88 GLN A CA 1
ATOM 671 C C . GLN A 1 88 ? -1.654 10.250 -0.142 1.00 82.12 88 GLN A C 1
ATOM 673 O O . GLN A 1 88 ? -2.047 9.544 0.782 1.00 82.12 88 GLN A O 1
ATOM 678 N N . GLU A 1 89 ? -2.480 10.750 -1.063 1.00 80.31 89 GLU A N 1
ATOM 679 C CA . GLU A 1 89 ? -3.922 10.468 -1.136 1.00 80.31 89 GLU A CA 1
ATOM 680 C C . GLU A 1 89 ? -4.200 8.979 -1.347 1.00 80.31 89 GLU A C 1
ATOM 682 O O . GLU A 1 89 ? -5.044 8.396 -0.672 1.00 80.31 89 GLU A O 1
ATOM 687 N N . LEU A 1 90 ? -3.433 8.337 -2.229 1.00 73.56 90 LEU A N 1
ATOM 688 C CA . LEU A 1 90 ? -3.494 6.895 -2.475 1.00 73.56 90 LEU A CA 1
ATOM 689 C C . LEU A 1 90 ? -2.872 6.068 -1.341 1.00 73.56 90 LEU A C 1
ATOM 691 O O . LEU A 1 90 ? -2.831 4.841 -1.419 1.00 73.56 90 LEU A O 1
ATOM 695 N N . ASN A 1 91 ? -2.380 6.729 -0.289 1.00 68.00 91 ASN A N 1
ATOM 696 C CA . ASN A 1 91 ? -1.736 6.125 0.867 1.00 68.00 91 ASN A CA 1
ATOM 697 C C . ASN A 1 91 ? -0.593 5.162 0.493 1.00 68.00 91 ASN A C 1
ATOM 699 O O . ASN A 1 91 ? -0.320 4.188 1.191 1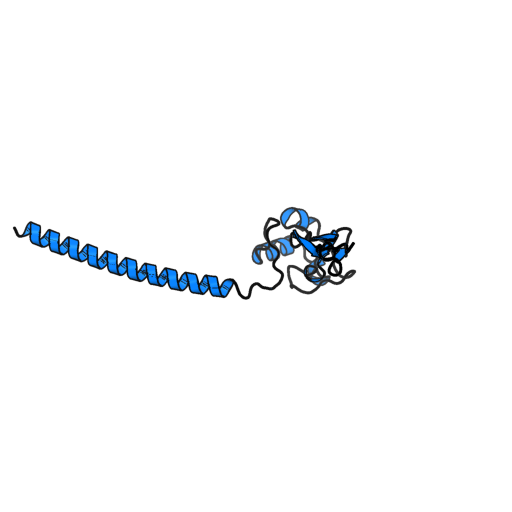.00 68.00 91 ASN A O 1
ATOM 703 N N . MET A 1 92 ? 0.130 5.452 -0.593 1.00 68.94 92 MET A N 1
ATOM 704 C CA . MET A 1 92 ? 1.313 4.691 -1.022 1.00 68.94 92 MET A CA 1
ATOM 705 C C . MET A 1 92 ? 2.564 5.069 -0.198 1.00 68.94 92 MET A C 1
ATOM 707 O O . MET A 1 92 ? 3.702 4.957 -0.654 1.00 68.94 92 MET A O 1
ATOM 711 N N . GLY A 1 93 ? 2.349 5.577 1.020 1.00 51.03 93 GLY A N 1
ATOM 712 C CA . GLY A 1 93 ? 3.331 6.241 1.862 1.00 51.03 93 GLY A CA 1
ATOM 713 C C . GLY A 1 93 ? 4.222 5.301 2.673 1.00 51.03 93 GLY A C 1
ATOM 714 O O . GLY A 1 93 ? 3.744 4.521 3.487 1.00 51.03 93 GLY A O 1
ATOM 715 N N . LYS A 1 94 ? 5.534 5.514 2.501 1.00 39.50 94 LYS A N 1
ATOM 716 C CA . LYS A 1 94 ? 6.672 5.149 3.363 1.00 39.50 94 LYS A CA 1
ATOM 717 C C . LYS A 1 94 ? 6.770 3.689 3.808 1.00 39.50 94 LYS A C 1
ATOM 719 O O . LYS A 1 94 ? 6.322 3.294 4.880 1.00 39.50 94 LYS A O 1
ATOM 724 N N . GLY A 1 95 ? 7.598 2.970 3.062 1.00 41.44 95 GLY A N 1
ATOM 725 C CA . GLY A 1 95 ? 8.299 1.797 3.555 1.00 41.44 95 GLY A CA 1
ATOM 726 C C . GLY A 1 95 ? 7.904 0.555 2.791 1.00 41.44 95 GLY A C 1
ATOM 727 O O . GLY A 1 95 ? 6.746 0.151 2.777 1.00 41.44 95 GLY A O 1
ATOM 728 N N . HIS A 1 96 ? 8.905 -0.081 2.194 1.00 46.81 96 HIS A N 1
ATOM 729 C CA . HIS A 1 96 ? 8.856 -1.490 1.846 1.00 46.81 96 HIS A CA 1
ATOM 730 C C . HIS A 1 96 ? 8.224 -2.287 2.993 1.00 46.81 96 HIS A C 1
ATOM 732 O O . HIS A 1 96 ? 8.878 -2.543 4.001 1.00 46.81 96 HIS A O 1
ATOM 738 N N . LYS A 1 97 ? 6.943 -2.623 2.851 1.00 36.12 97 LYS A N 1
ATOM 739 C CA . LYS A 1 97 ? 6.230 -3.751 3.456 1.00 36.12 97 LYS A CA 1
ATOM 740 C C . LYS A 1 97 ? 4.794 -3.704 2.946 1.00 36.12 97 LYS A C 1
ATOM 742 O O . LYS A 1 97 ? 3.878 -3.273 3.638 1.00 36.12 97 LYS A O 1
ATOM 747 N N . LYS A 1 98 ? 4.628 -4.183 1.719 1.00 31.95 98 LYS A N 1
ATOM 748 C CA . LYS A 1 98 ? 3.821 -5.359 1.369 1.00 31.95 98 LYS A CA 1
ATOM 749 C C . LYS A 1 98 ? 3.560 -5.291 -0.126 1.00 31.95 98 LYS A C 1
ATOM 751 O O . LYS A 1 98 ? 2.910 -4.371 -0.610 1.00 31.95 98 LYS A O 1
ATOM 756 N N . ALA A 1 99 ? 4.050 -6.297 -0.834 1.00 35.69 99 ALA A N 1
ATOM 757 C CA . ALA A 1 99 ? 3.392 -6.731 -2.036 1.00 35.69 99 ALA A CA 1
ATOM 758 C C . ALA A 1 99 ? 1.895 -6.853 -1.766 1.00 35.69 99 ALA A C 1
ATOM 760 O O . ALA A 1 99 ? 1.439 -7.594 -0.896 1.00 35.69 99 ALA A O 1
ATOM 761 N N . ASN A 1 100 ? 1.143 -6.071 -2.507 1.00 35.75 100 ASN A N 1
ATOM 762 C CA . ASN A 1 100 ? -0.064 -6.565 -3.107 1.00 35.75 100 ASN A CA 1
ATOM 763 C C . ASN A 1 100 ? -0.123 -5.875 -4.462 1.00 35.75 100 ASN A C 1
ATOM 765 O O . ASN A 1 100 ? -0.162 -4.648 -4.546 1.00 35.75 100 ASN A O 1
ATOM 769 N N . GLY A 1 101 ? -0.128 -6.674 -5.529 1.00 30.64 101 GLY A N 1
ATOM 770 C CA . GLY A 1 101 ? -0.809 -6.243 -6.742 1.00 30.64 101 GLY A CA 1
ATOM 771 C C . GLY A 1 101 ? -2.281 -5.931 -6.425 1.00 30.64 101 GLY A C 1
ATOM 772 O O . GLY A 1 101 ? -2.714 -6.057 -5.275 1.00 30.64 101 GLY A O 1
ATOM 773 N N . PRO A 1 102 ? -3.094 -5.543 -7.413 1.00 32.03 102 PRO A N 1
ATOM 774 C CA . PRO A 1 102 ? -4.532 -5.427 -7.218 1.00 32.03 102 PRO A CA 1
ATOM 775 C C . PRO A 1 102 ? -5.121 -6.817 -6.911 1.00 32.03 102 PRO A C 1
ATOM 777 O O . PRO A 1 102 ? -5.522 -7.569 -7.789 1.00 32.03 102 PRO A O 1
ATOM 780 N N . ALA A 1 103 ? -5.119 -7.157 -5.629 1.00 34.91 103 ALA A N 1
ATOM 781 C CA . ALA A 1 103 ? -5.844 -8.238 -4.984 1.00 34.91 103 ALA A CA 1
ATOM 782 C C . ALA A 1 103 ? -6.343 -7.743 -3.609 1.00 34.91 103 ALA A C 1
ATOM 784 O O . ALA A 1 103 ? -6.447 -8.499 -2.649 1.00 34.91 103 ALA A O 1
ATOM 785 N N . ALA A 1 104 ? -6.664 -6.451 -3.495 1.00 31.91 104 ALA A N 1
ATOM 786 C CA . ALA A 1 104 ? -7.415 -5.890 -2.375 1.00 31.91 104 ALA A CA 1
ATOM 787 C C . ALA A 1 104 ? -8.904 -5.844 -2.754 1.00 31.91 104 ALA A C 1
ATOM 789 O O . ALA A 1 104 ? -9.481 -4.797 -3.014 1.00 31.91 104 ALA A O 1
ATOM 790 N N . GLY A 1 105 ? -9.486 -7.034 -2.907 1.00 33.56 105 GLY A N 1
ATOM 791 C CA . GLY A 1 105 ? -10.928 -7.240 -3.082 1.00 33.56 105 GLY A CA 1
ATOM 792 C C . GLY A 1 105 ? -11.499 -8.298 -2.133 1.00 33.56 105 GLY A C 1
ATOM 793 O O . GLY A 1 105 ? -12.677 -8.619 -2.209 1.00 33.56 105 GLY A O 1
ATOM 794 N N . ALA A 1 106 ? -10.680 -8.860 -1.235 1.00 39.12 106 ALA A N 1
ATOM 795 C CA . ALA A 1 106 ? -11.088 -9.964 -0.360 1.00 39.12 106 ALA A CA 1
ATOM 796 C C . ALA A 1 106 ? -10.776 -9.746 1.134 1.00 39.12 106 ALA A C 1
ATOM 798 O O . ALA A 1 106 ? -11.379 -10.405 1.983 1.00 39.12 106 ALA A O 1
ATOM 799 N N . GLN A 1 107 ? -9.865 -8.830 1.492 1.00 39.41 107 GLN A N 1
ATOM 800 C CA . GLN A 1 107 ? -9.545 -8.538 2.901 1.00 39.41 107 GLN A CA 1
ATOM 801 C C . GLN A 1 107 ? -10.453 -7.456 3.504 1.00 39.41 107 GLN A C 1
ATOM 803 O O . GLN A 1 107 ? -10.721 -7.480 4.706 1.00 39.41 107 GLN A O 1
ATOM 808 N N . ASP A 1 108 ? -10.996 -6.571 2.673 1.00 47.06 108 ASP A N 1
ATOM 809 C CA . ASP A 1 108 ? -11.862 -5.467 3.095 1.00 47.06 108 ASP A CA 1
ATOM 810 C C . ASP A 1 108 ? -13.256 -5.953 3.523 1.00 47.06 108 ASP A C 1
ATOM 812 O O . ASP A 1 108 ? -13.818 -5.446 4.495 1.00 47.06 108 ASP A O 1
ATOM 816 N N . VAL A 1 109 ? -13.761 -7.029 2.905 1.00 52.41 109 VAL A N 1
ATOM 817 C CA . VAL A 1 109 ? -15.036 -7.665 3.285 1.00 52.41 109 VAL A CA 1
ATOM 818 C C . VAL A 1 109 ? -14.935 -8.324 4.665 1.00 52.41 109 VAL A C 1
ATOM 820 O O . VAL A 1 109 ? -15.780 -8.095 5.527 1.00 52.41 109 VAL A O 1
ATOM 823 N N . LYS A 1 110 ? -13.849 -9.066 4.934 1.00 50.75 110 LYS A N 1
ATOM 824 C CA . LYS A 1 110 ? -13.644 -9.730 6.236 1.00 50.75 110 LYS A CA 1
ATOM 825 C C . LYS A 1 110 ? -13.415 -8.735 7.374 1.00 50.75 110 LYS A C 1
ATOM 827 O O . LYS A 1 110 ? -13.816 -8.994 8.507 1.00 50.75 110 LYS A O 1
ATOM 832 N N . LYS A 1 111 ? -12.781 -7.589 7.093 1.00 55.81 111 LYS A N 1
ATOM 833 C CA . LYS A 1 111 ? -12.595 -6.525 8.089 1.00 55.81 111 LYS A CA 1
ATOM 834 C C . LYS A 1 111 ? -13.926 -5.839 8.416 1.00 55.81 111 LYS A C 1
ATOM 836 O O . LYS A 1 111 ? -14.210 -5.644 9.592 1.00 55.81 111 LYS A O 1
ATOM 841 N N . ALA A 1 112 ? -14.762 -5.559 7.413 1.00 59.06 112 ALA A N 1
ATOM 842 C CA . ALA A 1 112 ? -16.095 -4.988 7.614 1.00 59.06 112 ALA A CA 1
ATOM 843 C C . ALA A 1 112 ? -17.043 -5.931 8.379 1.00 59.06 112 ALA A C 1
ATOM 845 O O . ALA A 1 112 ? -17.762 -5.484 9.275 1.00 59.06 112 ALA A O 1
ATOM 846 N N . GLU A 1 113 ? -17.011 -7.233 8.082 1.00 67.50 113 GLU A N 1
ATOM 847 C CA . GLU A 1 113 ? -17.821 -8.243 8.776 1.00 67.50 113 GLU A CA 1
ATOM 848 C C . GLU A 1 113 ? -17.415 -8.374 10.251 1.00 67.50 113 GLU A C 1
ATOM 850 O O . GLU A 1 113 ? -18.255 -8.273 11.146 1.00 67.50 113 GLU A O 1
ATOM 855 N N . LYS A 1 114 ? -16.105 -8.444 10.521 1.00 79.75 114 LYS A N 1
ATOM 856 C CA . LYS A 1 114 ? -15.573 -8.515 11.887 1.00 79.75 114 LYS A CA 1
ATOM 857 C C . LYS A 1 114 ? -15.861 -7.249 12.703 1.00 79.75 114 LYS A C 1
ATOM 859 O O . LYS A 1 114 ? -16.079 -7.336 13.909 1.00 79.75 114 LYS A O 1
ATOM 864 N N . THR A 1 115 ? -15.899 -6.073 12.069 1.00 79.31 115 THR A N 1
ATOM 865 C CA . THR A 1 115 ? -16.292 -4.821 12.736 1.00 79.31 115 THR A CA 1
ATOM 866 C C . THR A 1 115 ? -17.777 -4.812 13.111 1.00 79.31 115 THR A C 1
ATOM 868 O O . THR A 1 115 ? -18.105 -4.362 14.207 1.00 79.31 115 THR A O 1
ATOM 871 N N . ARG A 1 116 ? -18.670 -5.342 12.264 1.00 79.12 116 ARG A N 1
ATOM 872 C CA . ARG A 1 116 ? -20.106 -5.456 12.586 1.00 79.12 116 ARG A CA 1
ATOM 873 C C . ARG A 1 116 ? -20.360 -6.433 13.732 1.00 79.12 116 ARG A C 1
ATOM 875 O O . ARG A 1 116 ? -21.133 -6.120 14.633 1.00 79.12 116 ARG A O 1
ATOM 882 N N . GLU A 1 117 ? -19.667 -7.568 13.739 1.00 86.06 117 GLU A N 1
ATOM 883 C CA . GLU A 1 117 ? -19.774 -8.553 14.820 1.00 86.06 117 GLU A CA 1
ATOM 884 C C . GLU A 1 117 ? -19.263 -7.989 16.159 1.00 86.06 117 GLU A C 1
ATOM 886 O O . GLU A 1 117 ? -19.892 -8.173 17.201 1.00 86.06 117 GLU A O 1
ATOM 891 N N . LEU A 1 118 ? -18.160 -7.228 16.142 1.00 89.31 118 LEU A N 1
ATOM 892 C CA . LEU A 1 118 ? -17.638 -6.558 17.338 1.00 89.31 118 LEU A CA 1
ATOM 893 C C . LEU A 1 118 ? -18.603 -5.483 17.868 1.00 89.31 118 LEU A C 1
ATOM 895 O O . LEU A 1 118 ? -18.785 -5.359 19.077 1.00 89.31 118 LEU A O 1
ATOM 899 N N . GLN A 1 119 ? -19.243 -4.723 16.973 1.00 89.62 119 GLN A N 1
ATOM 900 C CA . GLN A 1 119 ? -20.242 -3.714 17.340 1.00 89.62 119 GLN A CA 1
ATOM 901 C C . GLN A 1 119 ? -21.507 -4.335 17.948 1.00 89.62 119 GLN A C 1
ATOM 903 O O . GLN A 1 119 ? -22.078 -3.747 18.864 1.00 89.62 119 GLN A O 1
ATOM 908 N N . ALA A 1 120 ? -21.934 -5.513 17.482 1.00 94.88 120 ALA A N 1
ATOM 909 C CA . ALA A 1 120 ? -23.053 -6.242 18.080 1.00 94.88 120 ALA A CA 1
ATOM 910 C C . ALA A 1 120 ? -22.729 -6.686 19.517 1.00 94.88 120 ALA A C 1
ATOM 912 O O . ALA A 1 120 ? -23.473 -6.353 20.437 1.00 94.88 120 ALA A O 1
ATOM 913 N N . LYS A 1 121 ? -21.555 -7.300 19.725 1.00 95.62 121 LYS A N 1
ATOM 914 C CA . LYS A 1 121 ? -21.098 -7.740 21.057 1.00 95.62 121 LYS A CA 1
ATOM 915 C C . LYS A 1 121 ? -20.959 -6.582 22.049 1.00 95.62 121 LYS A C 1
ATOM 917 O O . LYS A 1 121 ? -21.270 -6.737 23.226 1.00 95.62 121 LYS A O 1
ATOM 922 N N . LEU A 1 122 ? -20.521 -5.408 21.583 1.00 94.75 122 LEU A N 1
ATOM 923 C CA . LEU A 1 122 ? -20.461 -4.192 22.402 1.00 94.75 122 LEU A CA 1
ATOM 924 C C . LEU A 1 122 ? -21.849 -3.741 22.875 1.00 94.75 122 LEU A C 1
ATOM 926 O O . LEU A 1 122 ? -22.009 -3.428 24.051 1.00 94.75 122 LEU A O 1
ATOM 930 N N . LYS A 1 123 ? -22.857 -3.757 21.994 1.00 96.38 123 LYS A N 1
ATOM 931 C CA . LYS A 1 123 ? -24.234 -3.388 22.362 1.00 96.38 123 LYS A CA 1
ATOM 932 C C . LYS A 1 123 ? -24.843 -4.362 23.371 1.00 96.38 123 LYS A C 1
ATOM 934 O O . LYS A 1 123 ? -25.464 -3.923 24.335 1.00 96.38 123 LYS A O 1
ATOM 939 N N . GLU A 1 124 ? -24.627 -5.664 23.187 1.00 95.38 124 GLU A N 1
ATOM 940 C CA . GLU A 1 124 ? -25.088 -6.687 24.135 1.00 95.38 124 GLU A CA 1
ATOM 941 C C . GLU A 1 124 ? -24.429 -6.516 25.514 1.00 95.38 124 GLU A C 1
ATOM 943 O O . GLU A 1 124 ? -25.106 -6.569 26.542 1.00 95.38 124 GLU A O 1
ATOM 948 N N . ALA A 1 125 ? -23.123 -6.229 25.549 1.00 96.06 125 ALA A N 1
ATOM 949 C CA . ALA A 1 125 ? -22.397 -5.961 26.790 1.00 96.06 125 ALA A CA 1
ATOM 950 C C . ALA A 1 125 ? -22.883 -4.679 27.495 1.00 96.06 125 ALA A C 1
ATOM 952 O O . ALA A 1 125 ? -22.998 -4.650 28.723 1.00 96.06 125 ALA A O 1
ATOM 953 N N . GLU A 1 126 ? -23.205 -3.619 26.748 1.00 97.00 126 GLU A N 1
ATOM 954 C CA . GLU A 1 126 ? -23.787 -2.394 27.309 1.00 97.00 126 GLU A CA 1
ATOM 955 C C . GLU A 1 126 ? -25.174 -2.633 27.918 1.00 97.00 126 GLU A C 1
ATOM 957 O O . GLU A 1 126 ? -25.476 -2.101 28.989 1.00 97.00 126 GLU A O 1
ATOM 962 N N . GLU A 1 127 ? -26.012 -3.453 27.280 1.00 96.81 127 GLU A N 1
ATOM 963 C CA . GLU A 1 127 ? -27.327 -3.806 27.817 1.00 96.81 127 GLU A CA 1
ATOM 964 C C . GLU A 1 127 ? -27.208 -4.640 29.100 1.00 96.81 127 GLU A C 1
ATOM 966 O O . GLU A 1 127 ? -27.912 -4.382 30.080 1.00 96.81 127 GLU A O 1
ATOM 971 N N . GLN A 1 128 ? -26.266 -5.588 29.142 1.00 95.38 128 GLN A N 1
ATOM 972 C CA . GLN A 1 128 ? -25.962 -6.354 30.352 1.00 95.38 128 GLN A CA 1
ATOM 973 C C . GLN A 1 128 ? -25.475 -5.453 31.492 1.00 95.38 128 GLN A C 1
ATOM 975 O O . GLN A 1 128 ? -25.945 -5.598 32.622 1.00 95.38 128 GLN A O 1
ATOM 980 N N . ARG A 1 129 ? -24.597 -4.478 31.210 1.00 96.56 129 ARG A N 1
ATOM 981 C CA . ARG A 1 129 ? -24.153 -3.501 32.218 1.00 96.56 129 ARG A CA 1
ATOM 982 C C . ARG A 1 129 ? -25.316 -2.697 32.788 1.00 96.56 129 ARG A C 1
ATOM 984 O O . ARG A 1 129 ? -25.385 -2.539 34.001 1.00 96.56 129 ARG A O 1
ATOM 991 N N . LYS A 1 130 ? -26.245 -2.236 31.945 1.00 97.06 130 LYS A N 1
ATOM 992 C CA . LYS A 1 130 ? -27.436 -1.498 32.398 1.00 97.06 130 LYS A CA 1
ATOM 993 C C . LYS A 1 130 ? -28.346 -2.353 33.278 1.00 97.06 130 LYS A C 1
ATOM 995 O O . LYS A 1 130 ? -28.826 -1.864 34.294 1.00 97.06 130 LYS A O 1
ATOM 1000 N N . LYS A 1 131 ? -28.549 -3.629 32.927 1.00 97.44 131 LYS A N 1
ATOM 1001 C CA . LYS A 1 131 ? -29.327 -4.572 33.752 1.00 97.44 131 LYS A CA 1
ATOM 1002 C C . LYS A 1 131 ? -28.693 -4.760 35.129 1.00 97.44 131 LYS A C 1
ATOM 1004 O O . LYS A 1 131 ? -29.396 -4.652 36.126 1.00 97.44 131 LYS A O 1
ATOM 1009 N N . TYR A 1 132 ? -27.377 -4.974 35.188 1.00 95.88 132 TYR A N 1
ATOM 1010 C CA . TYR A 1 132 ? -26.653 -5.075 36.459 1.00 95.88 132 TYR A CA 1
ATOM 1011 C C . TYR A 1 132 ? -26.726 -3.784 37.278 1.00 95.88 132 TYR A C 1
ATOM 1013 O O . TYR A 1 132 ? -26.966 -3.843 38.478 1.00 95.88 132 TYR A O 1
ATOM 1021 N N . GLU A 1 133 ? -26.571 -2.622 36.642 1.00 96.31 133 GLU A N 1
ATOM 1022 C CA . GLU A 1 133 ? -26.670 -1.327 37.323 1.00 96.31 133 GLU A CA 1
ATOM 1023 C C . GLU A 1 133 ? -28.062 -1.102 37.930 1.00 96.31 133 GLU A C 1
ATOM 1025 O O . GLU A 1 133 ? -28.172 -0.618 39.056 1.00 96.31 133 GLU A O 1
ATOM 1030 N N . GLN A 1 134 ? -29.123 -1.488 37.218 1.00 95.81 134 GLN A N 1
ATOM 1031 C CA . GLN A 1 134 ? -30.490 -1.418 37.731 1.00 95.81 134 GLN A CA 1
ATOM 1032 C C . GLN A 1 134 ? -30.675 -2.333 38.950 1.00 95.81 134 GLN A C 1
ATOM 1034 O O . GLN A 1 134 ? -31.181 -1.895 39.977 1.00 95.81 134 GLN A O 1
ATOM 1039 N N . LEU A 1 135 ? -30.171 -3.565 38.867 1.00 96.88 135 LEU A N 1
ATOM 1040 C CA . LEU A 1 135 ? -30.256 -4.560 39.938 1.00 96.88 135 LEU A CA 1
ATOM 1041 C C . LEU A 1 135 ? -29.504 -4.108 41.200 1.00 96.88 135 LEU A C 1
ATOM 1043 O O . LEU A 1 135 ? -29.986 -4.297 42.315 1.00 96.88 135 LEU A O 1
ATOM 1047 N N . CYS A 1 136 ? -28.349 -3.457 41.028 1.00 94.50 136 CYS A N 1
ATOM 1048 C CA . CYS A 1 136 ? -27.617 -2.820 42.122 1.00 94.50 136 CYS A CA 1
ATOM 1049 C C . CYS A 1 136 ? -28.436 -1.706 42.786 1.00 94.50 136 CYS A C 1
ATOM 1051 O O . CYS A 1 136 ? -28.508 -1.669 44.011 1.00 94.50 136 CYS A O 1
ATOM 1053 N N . LYS A 1 137 ? -29.088 -0.833 42.006 1.00 96.44 137 LYS A N 1
ATOM 1054 C CA . LYS A 1 137 ? -29.946 0.236 42.550 1.00 96.44 137 LYS A CA 1
ATOM 1055 C C . LYS A 1 137 ? -31.149 -0.322 43.310 1.00 96.44 137 LYS A C 1
ATOM 1057 O O . LYS A 1 137 ? -31.490 0.205 44.366 1.00 96.44 137 LYS A O 1
ATOM 1062 N N . ASP A 1 138 ? -31.759 -1.393 42.808 1.00 95.38 138 ASP A N 1
ATOM 1063 C CA . ASP A 1 138 ? -32.892 -2.047 43.467 1.00 95.38 138 ASP A CA 1
ATOM 1064 C C . ASP A 1 138 ? -32.468 -2.693 44.800 1.00 95.38 138 ASP A C 1
ATOM 1066 O O . ASP A 1 138 ? -33.150 -2.530 45.812 1.00 95.38 138 ASP A O 1
ATOM 1070 N N . LEU A 1 139 ? -31.306 -3.357 44.837 1.00 95.62 139 LEU A N 1
ATOM 1071 C CA . LEU A 1 139 ? -30.718 -3.902 46.068 1.00 95.62 139 LEU A CA 1
ATOM 1072 C C . LEU A 1 139 ? -30.370 -2.805 47.083 1.00 95.62 139 LEU A C 1
ATOM 1074 O O . LEU A 1 139 ? -30.653 -2.949 48.271 1.00 95.62 139 LEU A O 1
ATOM 1078 N N . GLU A 1 140 ? -29.788 -1.694 46.630 1.00 95.38 140 GLU A N 1
ATOM 1079 C CA . GLU A 1 140 ? -29.514 -0.539 47.490 1.00 95.38 140 GLU A CA 1
ATOM 1080 C C . GLU A 1 140 ? -30.799 0.077 48.057 1.00 95.38 140 GLU A C 1
ATOM 1082 O O . GLU A 1 140 ? -30.824 0.488 49.219 1.00 95.38 140 GLU A O 1
ATOM 1087 N N . ALA A 1 141 ? -31.872 0.139 47.266 1.00 93.06 141 ALA A N 1
ATOM 1088 C CA . ALA A 1 141 ? -33.171 0.615 47.728 1.00 93.06 141 ALA A CA 1
ATOM 1089 C C . ALA A 1 141 ? -33.779 -0.321 48.785 1.00 93.06 141 ALA A C 1
ATOM 1091 O O . ALA A 1 141 ? -34.308 0.163 49.784 1.00 93.06 141 ALA A O 1
ATOM 1092 N N . GLN A 1 142 ? -33.654 -1.641 48.608 1.00 92.31 142 GLN A N 1
ATOM 1093 C CA . GLN A 1 142 ? -34.090 -2.627 49.602 1.00 92.31 142 GLN A CA 1
ATOM 1094 C C . GLN A 1 142 ? -33.303 -2.511 50.911 1.00 92.31 142 GLN A C 1
ATOM 1096 O O . GLN A 1 142 ? -33.901 -2.541 51.982 1.00 92.31 142 GLN A O 1
ATOM 1101 N N . LEU A 1 143 ? -31.981 -2.320 50.838 1.00 92.06 143 LEU A N 1
ATOM 1102 C CA . LEU A 1 143 ? -31.134 -2.132 52.020 1.00 92.06 143 LEU A CA 1
ATOM 1103 C C . LEU A 1 143 ? -31.451 -0.846 52.787 1.00 92.06 143 LEU A C 1
ATOM 1105 O O . LEU A 1 143 ? -31.334 -0.833 54.002 1.00 92.06 143 LEU A O 1
ATOM 1109 N N . LYS A 1 144 ? -31.852 0.228 52.098 1.00 90.25 144 LYS A N 1
ATOM 1110 C CA . LYS A 1 144 ? -32.268 1.488 52.739 1.00 90.25 144 LYS A CA 1
ATOM 1111 C C . LYS A 1 144 ? -33.667 1.434 53.359 1.00 90.25 144 LYS A C 1
ATOM 1113 O O . LYS A 1 144 ? -34.021 2.350 54.096 1.00 90.25 144 LYS A O 1
ATOM 1118 N N . ALA A 1 145 ? -34.471 0.432 53.009 1.00 83.50 145 ALA A N 1
ATOM 1119 C CA . ALA A 1 145 ? -35.822 0.246 53.533 1.00 83.50 145 ALA A CA 1
ATOM 1120 C C . ALA A 1 145 ? -35.870 -0.644 54.793 1.00 83.50 145 ALA A C 1
ATOM 1122 O O . ALA A 1 145 ? -36.934 -0.751 55.405 1.00 83.50 145 ALA A O 1
ATOM 1123 N N . LEU A 1 146 ? -34.744 -1.275 55.153 1.00 75.38 146 LEU A N 1
ATOM 1124 C CA . LEU A 1 146 ? -34.516 -2.002 56.408 1.00 75.38 146 LEU A CA 1
ATOM 1125 C C . LEU A 1 146 ? -33.878 -1.078 57.451 1.00 75.38 146 LEU A C 1
ATOM 1127 O O . LEU A 1 146 ? -34.248 -1.223 58.637 1.00 75.38 146 LEU A O 1
#

Organism: NCBI:txid290746

Secondary structure (DSSP, 8-state):
-----TTTT---EEEE-TTT-SEEETTSEEEETTEEEEGGG-B-TTT-PBP-TTSEEE-HHHHHHH-S-EEEHHHHTS-HHHHHHHHHHTT--S-S----SS--SSHHHHHHHHHHHHHHHHHHHHHHHHHHHHHHHHHHHHHHT-

Foldseek 3Di:
DDPPPPPPDDQDFPQAAFQFRDTHGPPQWDQAPNGTHGQLSQAAPQPRHHADRPQWDWDPVCCVWQHTHIHGNVRVPDDVVVVVVSCVVSVSGDDNDGDDRPPPPPVVV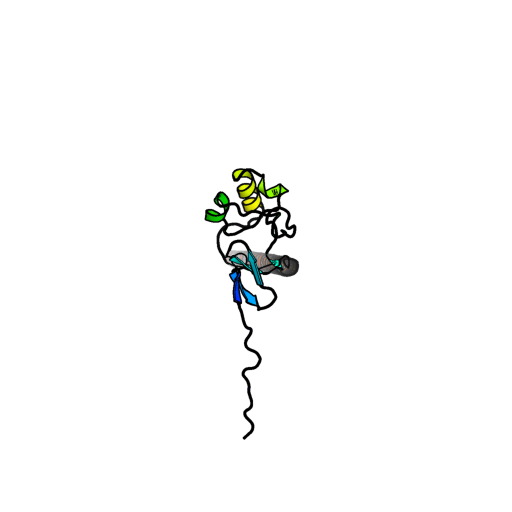VVVVVVVVVVVVVVVVVVVVVVVVVVVVVVVVVVVVD

Sequence (146 aa):
MSFSSSYANLPQSVGKCKVCGEDVPRGEDMTVDRITIHTKCFICPICQAKCFVGSCARDQGVESRYGVYWYCGEHMLLPPGQKTSKLQELNMGKGHKKANGPAAGAQDVKKAEKTRELQAKLKEAEEQRKKYEQLCKDLEAQLKAL

pLDDT: mean 76.27, std 17.77, range [30.64, 97.44]

Radius of gyration: 27.66 Å; chains: 1; bounding box: 58×66×80 Å